Protein AF-A0A8H7Z5M7-F1 (afdb_monomer_lite)

Secondary structure (DSSP, 8-state):
----------------TTSHHHHHHHHHHHHHH-EEEEEEEEETTEE-GGGHHHHHHHHHH-SEEEEEEEE--

Radius of gyration: 28.69 Å; chains: 1; bounding box: 73×15×77 Å

pLDDT: mean 78.57, std 17.49, range [40.78, 97.0]

Sequence (73 aa):
MNSVIARHSILRATTPLRSQSIRRSQLSALSRLLSTLAVLEQRDGKIQGSSLSAITAAQKLGGSVTAFVAGVV

Foldseek 3Di:
DDDDDDDDDDPPDDDCPPPVVVVVVVVVVVLQVDEEEQEFEDDPNDTDPVSVVSVVVSVVVHDHYHYDYDYDD

Organism: Ajellomyces capsulatus (NCBI:txid5037)

Structure (mmCIF, N/CA/C/O backbone):
data_AF-A0A8H7Z5M7-F1
#
_entry.id   AF-A0A8H7Z5M7-F1
#
loop_
_atom_site.group_PDB
_atom_site.id
_atom_site.type_symbol
_atom_site.label_atom_id
_atom_site.label_alt_id
_atom_site.label_comp_id
_atom_site.label_asym_id
_atom_site.label_entity_id
_atom_site.label_seq_id
_atom_site.pdbx_PDB_ins_code
_atom_site.Cartn_x
_atom_site.Cartn_y
_atom_site.Cartn_z
_atom_site.occupancy
_atom_site.B_iso_or_equiv
_atom_site.auth_seq_id
_atom_site.auth_comp_id
_atom_site.auth_asym_id
_atom_site.auth_atom_id
_atom_site.pdbx_PDB_model_num
ATOM 1 N N . MET A 1 1 ? -62.856 5.768 57.587 1.00 48.59 1 MET A N 1
ATOM 2 C CA . MET A 1 1 ? -61.545 5.229 58.009 1.00 48.59 1 MET A CA 1
ATOM 3 C C . MET A 1 1 ? -61.046 4.322 56.903 1.00 48.59 1 MET A C 1
ATOM 5 O O . MET A 1 1 ? -61.455 3.171 56.855 1.00 48.59 1 MET A O 1
ATOM 9 N N . ASN A 1 2 ? -60.246 4.838 55.969 1.00 40.78 2 ASN A N 1
ATOM 10 C CA . ASN A 1 2 ? -59.605 4.016 54.943 1.00 40.78 2 ASN A CA 1
ATOM 11 C C . ASN A 1 2 ? -58.479 4.829 54.292 1.00 40.78 2 ASN A C 1
ATOM 13 O O . ASN A 1 2 ? -58.662 5.978 53.908 1.00 40.78 2 ASN A O 1
ATOM 17 N N . SER A 1 3 ? -57.297 4.231 54.297 1.00 49.69 3 SER A N 1
ATOM 18 C CA . SER A 1 3 ? -55.982 4.855 54.392 1.00 49.69 3 SER A CA 1
ATOM 19 C C . SER A 1 3 ? -55.383 5.327 53.067 1.00 49.69 3 SER A C 1
ATOM 21 O O . SER A 1 3 ? -55.454 4.640 52.051 1.00 49.69 3 SER A O 1
ATOM 23 N N . VAL A 1 4 ? -54.679 6.455 53.149 1.00 56.97 4 VAL A N 1
ATOM 24 C CA . VAL A 1 4 ? -53.699 6.971 52.185 1.00 56.97 4 VAL A CA 1
ATOM 25 C C . VAL A 1 4 ? -52.577 5.952 51.961 1.00 56.97 4 VAL A C 1
ATOM 27 O O . VAL A 1 4 ? -51.926 5.555 52.922 1.00 56.97 4 VAL A O 1
ATOM 30 N N . ILE A 1 5 ? -52.284 5.598 50.704 1.00 53.66 5 ILE A N 1
ATOM 31 C CA . ILE A 1 5 ? -50.971 5.061 50.305 1.00 53.66 5 ILE A CA 1
ATOM 32 C C . ILE A 1 5 ? -50.576 5.706 48.972 1.00 53.66 5 ILE A C 1
ATOM 34 O O . ILE A 1 5 ? -50.864 5.195 47.890 1.00 53.66 5 ILE A O 1
ATOM 38 N N . ALA A 1 6 ? -49.912 6.860 49.050 1.00 57.88 6 ALA A N 1
ATOM 39 C CA . ALA A 1 6 ? -49.203 7.436 47.915 1.00 57.88 6 ALA A CA 1
ATOM 40 C C . ALA A 1 6 ? -47.910 6.634 47.688 1.00 57.88 6 ALA A C 1
ATOM 42 O O . ALA A 1 6 ? -47.016 6.609 48.538 1.00 57.88 6 ALA A O 1
ATOM 43 N N . ARG A 1 7 ? -47.822 5.944 46.546 1.00 56.34 7 ARG A N 1
ATOM 44 C CA . ARG A 1 7 ? -46.622 5.215 46.119 1.00 56.34 7 ARG A CA 1
ATOM 45 C C . ARG A 1 7 ? -45.537 6.218 45.722 1.00 56.34 7 ARG A C 1
ATOM 47 O O . ARG A 1 7 ? -45.620 6.865 44.684 1.00 56.34 7 ARG A O 1
ATOM 54 N N . HIS A 1 8 ? -44.516 6.334 46.556 1.00 52.06 8 HIS A N 1
ATOM 55 C CA . HIS A 1 8 ? -43.292 7.090 46.308 1.00 52.06 8 HIS A CA 1
ATOM 56 C C . HIS A 1 8 ? -42.435 6.350 45.270 1.00 52.06 8 HIS A C 1
ATOM 58 O O . HIS A 1 8 ? -41.626 5.492 45.611 1.00 52.06 8 HIS A O 1
ATOM 64 N N . SER A 1 9 ? -42.616 6.659 43.986 1.00 59.38 9 SER A N 1
ATOM 65 C CA . SER A 1 9 ? -41.711 6.173 42.942 1.00 59.38 9 SER A CA 1
ATOM 66 C C . SER A 1 9 ? -40.603 7.199 42.730 1.00 59.38 9 SER A C 1
ATOM 68 O O . SER A 1 9 ? -40.802 8.214 42.065 1.00 59.38 9 SER A O 1
ATOM 70 N N . ILE A 1 10 ? -39.431 6.959 43.319 1.00 63.81 10 ILE A N 1
ATOM 71 C CA . ILE A 1 10 ? -38.242 7.769 43.045 1.00 63.81 10 ILE A CA 1
ATOM 72 C C . ILE A 1 10 ? -37.671 7.279 41.713 1.00 63.81 10 ILE A C 1
ATOM 74 O O . ILE A 1 10 ? -36.969 6.269 41.653 1.00 63.81 10 ILE A O 1
ATOM 78 N N . LEU A 1 11 ? -37.997 7.980 40.627 1.00 54.91 11 LEU A N 1
ATOM 79 C CA . LEU A 1 11 ? -37.352 7.782 39.331 1.00 54.91 11 LEU A CA 1
ATOM 80 C C . LEU A 1 11 ? -35.879 8.189 39.457 1.00 54.91 11 LEU A C 1
ATOM 82 O O . LEU A 1 11 ? -35.525 9.366 39.398 1.00 54.91 11 LEU A O 1
ATOM 86 N N . ARG A 1 12 ? -35.008 7.201 39.675 1.00 56.88 12 ARG A N 1
ATOM 87 C CA . ARG A 1 12 ? -33.558 7.394 39.747 1.00 56.88 12 ARG A CA 1
ATOM 88 C C . ARG A 1 12 ? -33.024 7.616 38.331 1.00 56.88 12 ARG A C 1
ATOM 90 O O . ARG A 1 12 ? -32.753 6.662 37.608 1.00 56.88 12 ARG A O 1
ATOM 97 N N . ALA A 1 13 ? -32.890 8.877 37.929 1.00 63.44 13 ALA A N 1
ATOM 98 C CA . ALA A 1 13 ? -32.242 9.249 36.677 1.00 63.44 13 ALA A CA 1
ATOM 99 C C . ALA A 1 13 ? -30.748 8.884 36.736 1.00 63.44 13 ALA A C 1
ATOM 101 O O . ALA A 1 13 ? -29.959 9.534 37.420 1.00 63.44 13 ALA A O 1
ATOM 102 N N . THR A 1 14 ? -30.348 7.827 36.031 1.00 61.81 14 THR A N 1
ATOM 103 C CA . THR A 1 14 ? -28.937 7.498 35.805 1.00 61.81 14 THR A CA 1
ATOM 104 C C . THR A 1 14 ? -28.467 8.227 34.552 1.00 61.81 14 THR A C 1
ATOM 106 O O . THR A 1 14 ? -28.714 7.768 33.440 1.00 61.81 14 THR A O 1
ATOM 109 N N . THR A 1 15 ? -27.800 9.369 34.694 1.00 61.44 15 THR A N 1
ATOM 110 C CA . THR A 1 15 ? -27.055 9.987 33.590 1.00 61.44 15 THR A CA 1
ATOM 111 C C . THR A 1 15 ? -25.730 9.234 33.401 1.00 61.44 15 THR A C 1
ATOM 113 O O . THR A 1 15 ? -24.870 9.286 34.283 1.00 61.44 15 THR A O 1
ATOM 116 N N . PRO A 1 16 ? -25.491 8.517 32.282 1.00 56.56 16 PRO A N 1
ATOM 117 C CA . PRO A 1 16 ? -24.197 7.896 32.052 1.00 56.56 16 PRO A CA 1
ATOM 118 C C . PRO A 1 16 ? -23.220 8.957 31.529 1.00 56.56 16 PRO A C 1
ATOM 120 O O . PRO A 1 16 ? -23.006 9.092 30.327 1.00 56.56 16 PRO A O 1
ATOM 123 N N . LEU A 1 17 ? -22.541 9.668 32.431 1.00 56.97 17 LEU A N 1
ATOM 124 C CA . LEU A 1 17 ? -21.393 10.529 32.088 1.00 56.97 17 LEU A CA 1
ATOM 125 C C . LEU A 1 17 ? -20.148 9.730 31.625 1.00 56.97 17 LEU A C 1
ATOM 127 O O . LEU A 1 17 ? -19.087 10.293 31.374 1.00 56.97 17 LEU A O 1
ATOM 131 N N . ARG A 1 18 ? -20.260 8.404 31.464 1.00 53.91 18 ARG A N 1
ATOM 132 C CA . ARG A 1 18 ? -19.151 7.472 31.193 1.00 53.91 18 ARG A CA 1
ATOM 133 C C . ARG A 1 18 ? -19.130 6.916 29.759 1.00 53.91 18 ARG A C 1
ATOM 135 O O . ARG A 1 18 ? -18.551 5.867 29.519 1.00 53.91 18 ARG A O 1
ATOM 142 N N . SER A 1 19 ? -19.754 7.585 28.788 1.00 56.22 19 SER A N 1
ATOM 143 C CA . SER A 1 19 ? -19.749 7.111 27.387 1.00 56.22 19 SER A CA 1
ATOM 144 C C . SER A 1 19 ? -18.703 7.812 26.501 1.00 56.22 19 SER A C 1
ATOM 146 O O . SER A 1 19 ? -18.148 7.214 25.583 1.00 56.22 19 SER A O 1
ATOM 148 N N . GLN A 1 20 ? -18.340 9.066 26.794 1.00 57.97 20 GLN A N 1
ATOM 149 C CA . GLN A 1 20 ? -17.438 9.836 25.921 1.00 57.97 20 GLN A CA 1
ATOM 150 C C . GLN A 1 20 ? -15.960 9.437 26.020 1.00 57.97 20 GLN A C 1
ATOM 152 O O . GLN A 1 20 ? -15.263 9.473 25.008 1.00 57.97 20 GLN A O 1
ATOM 157 N N . SER A 1 21 ? -15.475 9.053 27.205 1.00 58.72 21 SER A N 1
ATOM 158 C CA . SER A 1 21 ? -14.058 8.702 27.400 1.00 58.72 21 SER A CA 1
ATOM 159 C C . SER A 1 21 ? -13.679 7.401 26.675 1.00 58.72 21 SER A C 1
ATOM 161 O O . SER A 1 21 ? -12.679 7.357 25.962 1.00 58.72 21 SER A O 1
ATOM 163 N N . ILE A 1 22 ? -14.541 6.378 26.750 1.00 60.41 22 ILE A N 1
ATOM 164 C CA . ILE A 1 22 ? -14.304 5.063 26.130 1.00 60.41 22 ILE A CA 1
ATOM 165 C C . ILE A 1 22 ? -14.304 5.158 24.596 1.00 60.41 22 ILE A C 1
ATOM 167 O O . ILE A 1 22 ? -13.463 4.552 23.937 1.00 60.41 22 ILE A O 1
ATOM 171 N N . ARG A 1 23 ? -15.184 5.979 24.002 1.00 61.22 23 ARG A N 1
ATOM 172 C CA . ARG A 1 23 ? -15.186 6.174 22.541 1.00 61.22 23 ARG A CA 1
ATOM 173 C C . ARG A 1 23 ? -13.928 6.878 22.032 1.00 61.22 23 ARG A C 1
ATOM 175 O O . ARG A 1 23 ? -13.448 6.552 20.952 1.00 61.22 23 ARG A O 1
ATOM 182 N N . ARG A 1 24 ? -13.366 7.816 22.805 1.00 63.38 24 ARG A N 1
ATOM 183 C CA . ARG A 1 24 ? -12.121 8.513 22.431 1.00 63.38 24 ARG A CA 1
ATOM 184 C C . ARG A 1 24 ? -10.906 7.587 22.486 1.00 63.38 24 ARG A C 1
ATOM 186 O O . ARG A 1 24 ? -10.081 7.633 21.578 1.00 63.38 24 ARG A O 1
ATOM 193 N N . SER A 1 25 ? -10.802 6.727 23.500 1.00 63.53 25 SER A N 1
ATOM 194 C CA . SER A 1 25 ? -9.681 5.784 23.609 1.00 63.53 25 SER A CA 1
ATOM 195 C C . SER A 1 25 ? -9.715 4.696 22.529 1.00 63.53 25 SER A C 1
ATOM 197 O O . SER A 1 25 ? -8.668 4.366 21.974 1.00 63.53 25 SER A O 1
ATOM 199 N N . GLN A 1 26 ? -10.901 4.197 22.164 1.00 66.94 26 GLN A N 1
ATOM 200 C CA . GLN A 1 26 ? -11.067 3.222 21.076 1.00 66.94 26 GLN A CA 1
ATOM 201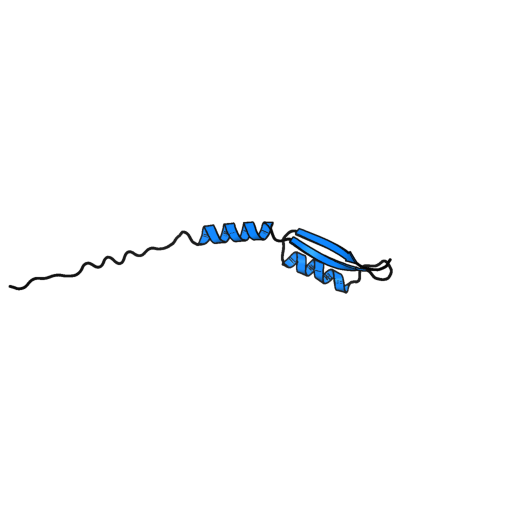 C C . GLN A 1 26 ? -10.675 3.789 19.704 1.00 66.94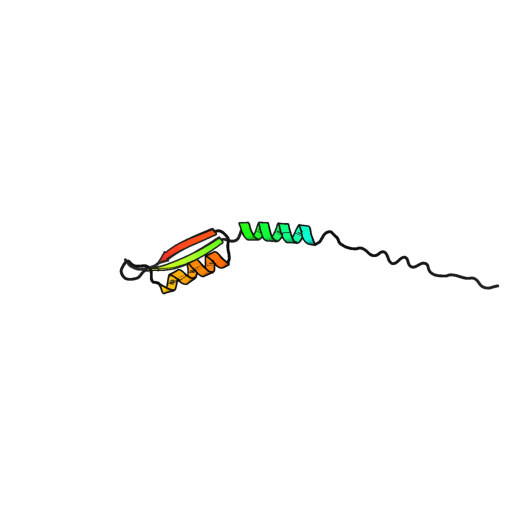 26 GLN A C 1
ATOM 203 O O . GLN A 1 26 ? -9.986 3.115 18.940 1.00 66.94 26 GLN A O 1
ATOM 208 N N . LEU A 1 27 ? -11.051 5.037 19.405 1.00 69.88 27 LEU A N 1
ATOM 209 C CA . LEU A 1 27 ? -10.674 5.695 18.150 1.00 69.88 27 LEU A CA 1
ATOM 210 C C . LEU A 1 27 ? -9.158 5.920 18.045 1.00 69.88 27 LEU A C 1
ATOM 212 O O . LEU A 1 27 ? -8.584 5.676 16.987 1.00 69.88 27 LEU A O 1
ATOM 216 N N . SER A 1 28 ? -8.488 6.305 19.137 1.00 70.56 28 SER A N 1
ATOM 217 C CA . SER A 1 28 ? -7.021 6.421 19.153 1.00 70.56 28 SER A CA 1
ATOM 218 C C . SER A 1 28 ? -6.318 5.074 18.975 1.00 70.56 28 SER A C 1
ATOM 220 O O . SER A 1 28 ? -5.309 5.002 18.276 1.00 70.56 28 SER A O 1
ATOM 222 N N . ALA A 1 29 ? -6.838 3.998 19.575 1.00 69.56 29 ALA A N 1
ATOM 223 C CA . ALA A 1 29 ? -6.286 2.656 19.387 1.00 69.56 29 ALA A CA 1
ATOM 224 C C . ALA A 1 29 ? -6.430 2.183 17.930 1.00 69.56 29 ALA A C 1
ATOM 226 O O . ALA A 1 29 ? -5.462 1.697 17.351 1.00 69.56 29 ALA A O 1
ATOM 227 N N . LEU A 1 30 ? -7.596 2.402 17.312 1.00 70.69 30 LEU A N 1
ATOM 228 C CA . LEU A 1 30 ? -7.826 2.096 15.896 1.00 70.69 30 LEU A CA 1
ATOM 229 C C . LEU A 1 30 ? -6.960 2.956 14.969 1.00 70.69 30 LEU A C 1
ATOM 231 O O . LEU A 1 30 ? -6.421 2.4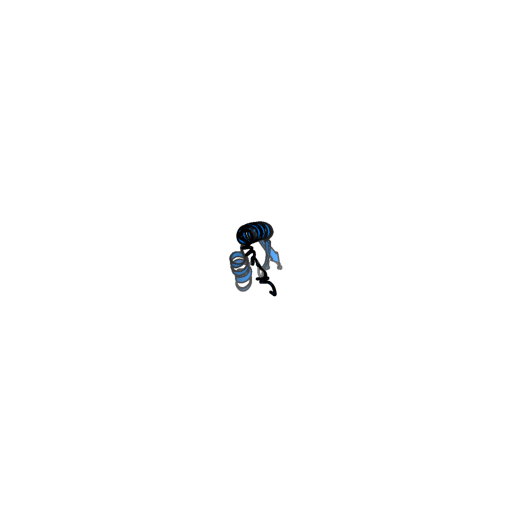43 13.999 1.00 70.69 30 LEU A O 1
ATOM 235 N N . SER A 1 31 ? -6.754 4.234 15.293 1.00 72.69 31 SER A N 1
ATOM 236 C CA . SER A 1 31 ? -5.878 5.125 14.523 1.00 72.69 31 SER A CA 1
ATOM 237 C C . SER A 1 31 ? -4.418 4.652 14.505 1.00 72.69 31 SER A C 1
ATOM 239 O O . SER A 1 31 ? -3.757 4.758 13.477 1.00 72.69 31 SER A O 1
ATOM 241 N N . ARG A 1 32 ? -3.926 4.058 15.603 1.00 73.12 32 ARG A N 1
ATOM 242 C CA . ARG A 1 32 ? -2.585 3.438 15.658 1.00 73.12 32 ARG A CA 1
ATOM 243 C C . ARG A 1 32 ? -2.492 2.119 14.887 1.00 73.12 32 ARG A C 1
ATOM 245 O O . ARG A 1 32 ? -1.392 1.724 14.519 1.00 73.12 32 ARG A O 1
ATOM 252 N N . LEU A 1 33 ? -3.620 1.439 14.685 1.00 80.38 33 LEU A N 1
ATOM 253 C CA . LEU A 1 33 ? -3.714 0.201 13.907 1.00 80.38 33 LEU A CA 1
ATOM 254 C C . LEU A 1 33 ? -3.990 0.463 12.419 1.00 80.38 33 LEU A C 1
ATOM 256 O O . LEU A 1 33 ? -3.827 -0.441 11.601 1.00 80.38 33 LEU A O 1
ATOM 260 N N . LEU A 1 34 ? -4.396 1.683 12.057 1.00 85.88 34 LEU A N 1
ATOM 261 C CA . LEU A 1 34 ? -4.595 2.070 10.668 1.00 85.88 34 LEU A CA 1
ATOM 262 C C . LEU A 1 34 ? -3.242 2.150 9.953 1.00 85.88 34 LEU A C 1
ATOM 264 O O . LEU A 1 34 ? -2.400 3.014 10.210 1.00 85.88 34 LEU A O 1
ATOM 268 N N . SER A 1 35 ? -3.056 1.214 9.032 1.00 92.69 35 SER A N 1
ATOM 269 C CA . SER A 1 35 ? -1.967 1.183 8.063 1.00 92.69 35 SER A CA 1
ATOM 270 C C . SER A 1 35 ? -2.567 0.927 6.684 1.00 92.69 35 SER A C 1
ATOM 272 O O . SER A 1 35 ? -3.511 0.146 6.547 1.00 92.69 35 SER A O 1
ATOM 274 N N . THR A 1 36 ? -2.060 1.625 5.670 1.00 95.00 36 THR A N 1
ATOM 275 C CA . THR A 1 36 ? -2.532 1.513 4.286 1.00 95.00 36 THR A CA 1
ATOM 276 C C . THR A 1 36 ? -1.394 1.053 3.387 1.00 95.00 36 THR A C 1
ATOM 278 O O . THR A 1 36 ? -0.336 1.680 3.357 1.00 95.00 36 THR A O 1
ATOM 281 N N . LEU A 1 37 ? -1.626 -0.011 2.618 1.00 95.31 37 LEU A N 1
ATOM 282 C CA . LEU A 1 37 ? -0.741 -0.445 1.540 1.00 95.31 37 LEU A CA 1
ATOM 283 C C . LEU A 1 37 ? -1.226 0.159 0.212 1.00 95.31 37 LEU A C 1
ATOM 285 O O . LEU A 1 37 ? -2.290 -0.210 -0.281 1.00 95.31 37 LEU A O 1
ATOM 289 N N . ALA A 1 38 ? -0.460 1.080 -0.368 1.00 96.75 38 ALA A N 1
ATOM 290 C CA . ALA A 1 38 ? -0.738 1.677 -1.672 1.00 96.75 38 ALA A CA 1
ATOM 291 C C . ALA A 1 38 ? 0.042 0.941 -2.771 1.00 96.75 38 ALA A C 1
ATOM 293 O O . ALA A 1 38 ? 1.270 0.953 -2.775 1.00 96.75 38 ALA A O 1
ATOM 294 N N . VAL A 1 39 ? -0.653 0.320 -3.722 1.00 96.06 39 VAL A N 1
ATOM 295 C CA . VAL A 1 39 ? -0.008 -0.315 -4.882 1.00 96.06 39 VAL A CA 1
ATOM 296 C C . VAL A 1 39 ? 0.120 0.710 -6.007 1.00 96.06 39 VAL A C 1
ATOM 298 O O . VAL A 1 39 ? -0.874 1.322 -6.397 1.00 96.06 39 VAL A O 1
ATOM 301 N N . LEU A 1 40 ? 1.340 0.914 -6.506 1.00 96.75 40 LEU A N 1
ATOM 302 C CA . LEU A 1 40 ? 1.654 1.865 -7.569 1.00 96.75 40 LEU A CA 1
ATOM 303 C C . LEU A 1 40 ? 2.034 1.123 -8.844 1.00 96.75 40 LEU A C 1
ATOM 305 O O . LEU A 1 40 ? 2.991 0.356 -8.844 1.00 96.75 40 LEU A O 1
ATOM 309 N N . GLU A 1 41 ? 1.318 1.384 -9.932 1.00 95.31 41 GLU A N 1
ATOM 310 C CA . GLU A 1 41 ? 1.677 0.853 -11.247 1.00 95.31 41 GLU A CA 1
ATOM 311 C C . GLU A 1 41 ? 2.918 1.566 -11.801 1.00 95.31 41 GLU A C 1
ATOM 313 O O . GLU A 1 41 ? 2.968 2.800 -11.845 1.00 95.31 41 GLU A O 1
ATOM 318 N N . GLN A 1 42 ? 3.901 0.783 -12.234 1.00 95.69 42 GLN A N 1
ATOM 319 C CA . GLN A 1 42 ? 5.066 1.224 -12.988 1.00 95.69 42 GLN A CA 1
ATOM 320 C C . GLN A 1 42 ? 4.961 0.740 -14.435 1.00 95.69 42 GLN A C 1
ATOM 322 O O . GLN A 1 42 ? 4.711 -0.437 -14.696 1.00 95.69 42 GLN A O 1
ATOM 327 N N . ARG A 1 43 ? 5.210 1.652 -15.374 1.00 93.56 43 ARG A N 1
ATOM 328 C CA . ARG A 1 43 ? 5.259 1.390 -16.809 1.00 93.56 43 ARG A CA 1
ATOM 329 C C . ARG A 1 43 ? 6.405 2.179 -17.436 1.00 93.56 43 ARG A C 1
ATOM 331 O O . ARG A 1 43 ? 6.566 3.361 -17.138 1.00 93.56 43 ARG A O 1
ATOM 338 N N . ASP A 1 44 ? 7.203 1.526 -18.276 1.00 92.44 44 ASP A N 1
ATOM 339 C CA . ASP A 1 44 ? 8.347 2.134 -18.975 1.00 92.44 44 ASP A CA 1
ATOM 340 C C . ASP A 1 44 ? 9.334 2.831 -18.014 1.00 92.44 44 ASP A C 1
ATOM 342 O O . ASP A 1 44 ? 9.737 3.981 -18.212 1.00 92.44 44 ASP A O 1
ATOM 346 N N . GLY A 1 45 ? 9.653 2.175 -16.893 1.00 91.56 45 GLY A N 1
ATOM 347 C CA . GLY A 1 45 ? 10.525 2.746 -15.860 1.00 91.56 45 GLY A CA 1
ATOM 348 C C . GLY A 1 45 ? 9.933 3.924 -15.067 1.00 91.56 45 GLY A C 1
ATOM 349 O O . GLY A 1 45 ? 10.643 4.526 -14.261 1.00 91.56 45 GLY A O 1
ATOM 350 N N . LYS A 1 46 ? 8.658 4.284 -15.269 1.00 93.12 46 LYS A N 1
ATOM 351 C CA . LYS A 1 46 ? 8.004 5.427 -14.610 1.00 93.12 46 LYS A CA 1
ATOM 352 C C . LYS A 1 46 ? 6.758 4.999 -13.851 1.00 93.12 46 LYS A C 1
ATOM 354 O O . LYS A 1 46 ? 6.018 4.123 -14.279 1.00 93.12 46 LYS A O 1
ATOM 359 N N . ILE A 1 47 ? 6.487 5.666 -12.734 1.00 94.69 47 ILE A N 1
ATOM 360 C CA . ILE A 1 47 ? 5.221 5.485 -12.020 1.00 94.69 47 ILE A CA 1
ATOM 361 C C . ILE A 1 47 ? 4.092 6.110 -12.836 1.00 94.69 47 ILE A C 1
ATOM 363 O O . ILE A 1 47 ? 4.169 7.274 -13.239 1.00 94.69 47 ILE A O 1
ATOM 367 N N . GLN A 1 48 ? 3.027 5.347 -13.054 1.00 94.94 48 GLN A N 1
ATOM 368 C CA . GLN A 1 48 ? 1.842 5.825 -13.742 1.00 94.94 48 GLN A CA 1
ATOM 369 C C . GLN A 1 48 ? 1.117 6.862 -12.878 1.00 94.94 48 GLN A C 1
ATOM 371 O O . GLN A 1 48 ? 0.765 6.601 -11.727 1.00 94.94 48 GLN A O 1
ATOM 376 N N . GLY A 1 49 ? 0.854 8.044 -13.443 1.00 95.50 49 GLY A N 1
ATOM 377 C CA . GLY A 1 49 ? 0.265 9.167 -12.706 1.00 95.50 49 GLY A CA 1
ATOM 378 C C . GLY A 1 49 ? -1.102 8.859 -12.083 1.00 95.50 49 GLY A C 1
ATOM 379 O O . GLY A 1 49 ? -1.393 9.342 -10.991 1.00 95.50 49 GLY A O 1
ATOM 380 N N . SER A 1 50 ? -1.909 7.997 -12.715 1.00 93.81 50 SER A N 1
ATOM 381 C CA . SER A 1 50 ? -3.198 7.550 -12.163 1.00 93.81 50 SER A CA 1
ATOM 382 C C . SER A 1 50 ? -3.053 6.804 -10.836 1.00 93.81 50 SER A C 1
ATOM 384 O O . SER A 1 50 ? -3.955 6.855 -10.011 1.00 93.81 50 SER A O 1
ATOM 386 N N . SER A 1 51 ? -1.918 6.148 -10.592 1.00 95.06 51 SER A N 1
ATOM 387 C CA . SER A 1 51 ? -1.666 5.402 -9.355 1.00 95.06 51 SER A CA 1
ATOM 388 C C . SER A 1 51 ? -1.341 6.314 -8.168 1.00 95.06 51 SER A C 1
ATOM 390 O O . SER A 1 51 ? -1.499 5.915 -7.016 1.00 95.06 51 SER A O 1
ATOM 392 N N . LEU A 1 52 ? -0.943 7.570 -8.411 1.00 95.62 52 LEU A N 1
ATOM 393 C CA . LEU A 1 52 ? -0.618 8.526 -7.345 1.00 95.62 52 LEU A CA 1
ATOM 394 C C . LEU A 1 52 ? -1.847 8.939 -6.525 1.00 95.62 52 LEU A C 1
ATOM 396 O O . LEU A 1 52 ? -1.714 9.260 -5.343 1.00 95.62 52 LEU A O 1
ATOM 400 N N . SER A 1 53 ? -3.056 8.863 -7.097 1.00 95.88 53 SER A N 1
ATOM 401 C CA . SER A 1 53 ? -4.286 9.139 -6.347 1.00 95.88 53 SER A CA 1
ATOM 402 C C . SER A 1 53 ? -4.513 8.142 -5.209 1.00 95.88 53 SER A C 1
ATOM 404 O O . SER A 1 53 ? -5.155 8.498 -4.219 1.00 95.88 53 SER A O 1
ATOM 406 N N . ALA A 1 54 ? -3.959 6.926 -5.303 1.00 95.56 54 ALA A N 1
ATOM 407 C CA . ALA A 1 54 ? -3.998 5.948 -4.218 1.00 95.56 54 ALA A CA 1
ATOM 408 C C . ALA A 1 54 ? -3.242 6.452 -2.978 1.00 95.56 54 ALA A C 1
ATOM 410 O O . ALA A 1 54 ? -3.714 6.268 -1.858 1.00 95.56 54 ALA A O 1
ATOM 411 N N . ILE A 1 55 ? -2.127 7.171 -3.166 1.00 96.06 55 ILE A N 1
ATOM 412 C CA . ILE A 1 55 ? -1.378 7.796 -2.066 1.00 96.06 55 ILE A CA 1
ATOM 413 C C . ILE A 1 55 ? -2.208 8.915 -1.438 1.00 96.06 55 ILE A C 1
ATOM 415 O O . ILE A 1 55 ? -2.333 8.980 -0.217 1.00 96.06 55 ILE A O 1
ATOM 419 N N . THR A 1 56 ? -2.819 9.780 -2.251 1.00 96.25 56 THR A N 1
ATOM 420 C CA . THR A 1 56 ? -3.670 10.865 -1.739 1.00 96.25 56 THR A CA 1
ATOM 421 C C . THR A 1 56 ? -4.879 10.325 -0.971 1.00 96.25 56 THR A C 1
ATOM 423 O O . THR A 1 56 ? -5.253 10.882 0.060 1.00 96.25 56 THR A O 1
ATOM 426 N N . ALA A 1 57 ? -5.488 9.233 -1.439 1.00 95.88 57 ALA A N 1
ATOM 427 C CA . ALA A 1 57 ? -6.569 8.560 -0.725 1.00 95.88 57 ALA A CA 1
ATOM 428 C C . ALA A 1 57 ? -6.078 7.959 0.602 1.00 95.88 57 ALA A C 1
ATOM 430 O O . ALA A 1 57 ? -6.697 8.197 1.637 1.00 95.88 57 ALA A O 1
ATOM 431 N N . ALA A 1 58 ? -4.935 7.267 0.595 1.00 94.31 58 ALA A N 1
ATOM 432 C CA . ALA A 1 58 ? -4.322 6.704 1.796 1.00 94.31 58 ALA A CA 1
ATOM 433 C C . ALA A 1 58 ? -4.003 7.783 2.846 1.00 94.31 58 ALA A C 1
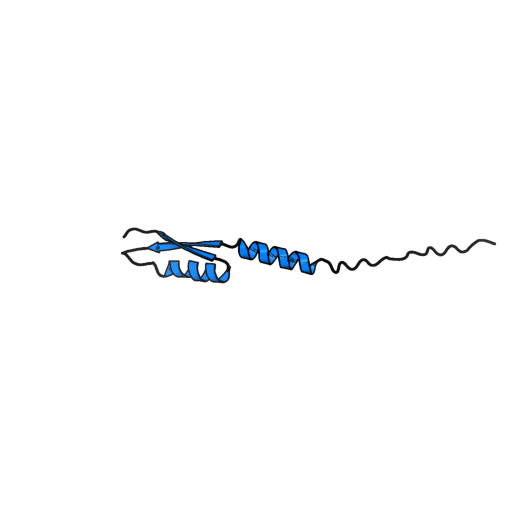ATOM 435 O O . ALA A 1 58 ? -4.303 7.616 4.025 1.00 94.31 58 ALA A O 1
ATOM 436 N N . GLN A 1 59 ? -3.487 8.937 2.417 1.00 94.25 59 GLN A N 1
ATOM 437 C CA . GLN A 1 59 ? -3.239 10.076 3.305 1.00 94.25 59 GLN A CA 1
ATOM 438 C C . GLN A 1 59 ? -4.527 10.615 3.942 1.00 94.25 59 GLN A C 1
ATOM 440 O O . GLN A 1 59 ? -4.513 10.983 5.115 1.00 94.25 59 GLN A O 1
ATOM 445 N N . LYS A 1 60 ? -5.646 10.637 3.204 1.00 94.06 60 LYS A N 1
ATOM 446 C CA . LYS A 1 60 ? -6.955 11.051 3.744 1.00 94.06 60 LYS A CA 1
ATOM 447 C C . LYS A 1 60 ? -7.518 10.058 4.761 1.00 94.06 60 LYS A C 1
ATOM 449 O O . LYS A 1 60 ? -8.217 10.482 5.676 1.00 94.06 60 LYS A O 1
ATOM 454 N N . LEU A 1 61 ? -7.228 8.765 4.606 1.00 91.31 61 LEU A N 1
ATOM 455 C CA . LEU A 1 61 ? -7.585 7.739 5.593 1.00 91.31 61 LEU A CA 1
ATOM 456 C C . LEU A 1 61 ? -6.762 7.879 6.884 1.00 91.31 61 LEU A C 1
ATOM 458 O O . LEU A 1 61 ? -7.254 7.559 7.966 1.00 91.31 61 LEU A O 1
ATOM 462 N N . GLY A 1 62 ? -5.541 8.406 6.777 1.00 88.81 62 GLY A N 1
ATOM 463 C CA . GLY A 1 62 ? -4.622 8.591 7.893 1.00 88.81 62 GLY A CA 1
ATOM 464 C C . GLY A 1 62 ? -3.862 7.313 8.255 1.00 88.81 62 GLY A C 1
ATOM 465 O O . GLY A 1 62 ? -3.988 6.274 7.610 1.00 88.81 62 GLY A O 1
ATOM 466 N N . GLY A 1 63 ? -3.047 7.401 9.305 1.00 89.88 63 GLY A N 1
ATOM 467 C CA . GLY A 1 63 ? -2.146 6.315 9.687 1.00 89.88 63 GLY A CA 1
ATOM 468 C C . GLY A 1 63 ? -0.911 6.224 8.786 1.00 89.88 63 GLY A C 1
ATOM 469 O O . GLY A 1 63 ? -0.576 7.157 8.055 1.00 89.88 63 GLY A O 1
ATOM 470 N N . SER A 1 64 ? -0.189 5.109 8.883 1.00 93.94 64 SER A N 1
ATOM 471 C CA . SER A 1 64 ? 1.011 4.884 8.067 1.00 93.94 64 SER A CA 1
ATOM 472 C C . SER A 1 64 ? 0.638 4.474 6.641 1.00 93.94 64 SER A C 1
ATOM 474 O O . SER A 1 64 ? -0.312 3.721 6.434 1.00 93.94 64 SER A O 1
ATOM 476 N N . VAL A 1 65 ? 1.393 4.959 5.653 1.00 95.38 65 VAL A N 1
ATOM 477 C CA . VAL A 1 65 ? 1.219 4.587 4.243 1.00 95.38 65 VAL A CA 1
ATOM 478 C C . VAL A 1 65 ? 2.485 3.892 3.760 1.00 95.38 65 VAL A C 1
ATOM 480 O O . VAL A 1 65 ? 3.564 4.482 3.772 1.00 95.38 65 VAL A O 1
ATOM 483 N N . THR A 1 66 ? 2.351 2.645 3.322 1.00 97.00 66 THR A N 1
ATOM 484 C CA . THR A 1 66 ? 3.423 1.859 2.705 1.00 97.00 66 THR A CA 1
ATOM 485 C C . THR A 1 66 ? 3.108 1.697 1.227 1.00 97.00 66 THR A C 1
ATOM 487 O O . THR A 1 66 ? 2.025 1.238 0.883 1.00 97.00 66 THR A O 1
ATOM 490 N N . ALA A 1 67 ? 4.032 2.069 0.344 1.00 96.31 67 ALA A N 1
ATOM 491 C CA . ALA A 1 67 ? 3.844 1.916 -1.094 1.00 96.31 67 ALA A CA 1
ATOM 492 C C . ALA A 1 67 ? 4.547 0.654 -1.620 1.00 96.31 67 ALA A C 1
ATOM 494 O O . ALA A 1 67 ? 5.687 0.384 -1.245 1.00 96.31 67 ALA A O 1
ATOM 495 N N . PHE A 1 68 ? 3.888 -0.083 -2.513 1.00 96.25 68 PHE A N 1
ATOM 496 C CA . PHE A 1 68 ? 4.466 -1.188 -3.277 1.00 96.25 68 PHE A CA 1
ATOM 497 C C . PHE A 1 68 ? 4.411 -0.845 -4.764 1.00 96.25 68 PHE A C 1
ATOM 499 O O . PHE A 1 68 ? 3.327 -0.676 -5.318 1.00 96.25 68 PHE A O 1
ATOM 506 N N . VAL A 1 69 ? 5.572 -0.717 -5.403 1.00 95.69 69 VAL A N 1
ATOM 507 C CA . VAL A 1 69 ? 5.656 -0.441 -6.839 1.00 95.69 69 VAL A CA 1
ATOM 508 C C . VAL A 1 69 ? 5.617 -1.763 -7.596 1.00 95.69 69 VAL A C 1
ATOM 510 O O . VAL A 1 69 ? 6.462 -2.629 -7.378 1.00 95.69 69 VAL A O 1
ATOM 513 N N . ALA A 1 70 ? 4.630 -1.910 -8.473 1.00 93.94 70 ALA A N 1
ATOM 514 C CA . ALA A 1 70 ? 4.404 -3.097 -9.278 1.00 93.94 70 ALA A CA 1
ATOM 515 C C . ALA A 1 70 ? 4.469 -2.735 -10.762 1.00 93.94 70 ALA A C 1
ATOM 517 O O . ALA A 1 70 ? 3.760 -1.843 -11.223 1.00 93.94 70 ALA A O 1
ATOM 518 N N . GLY A 1 71 ? 5.299 -3.445 -11.516 1.00 91.44 71 GLY A N 1
ATOM 519 C CA . GLY A 1 71 ? 5.434 -3.240 -12.950 1.00 91.44 71 GLY A CA 1
ATOM 520 C C . GLY A 1 71 ? 6.698 -3.880 -13.497 1.00 91.44 71 GLY A C 1
ATOM 521 O O . GLY A 1 71 ? 7.540 -4.371 -12.746 1.00 91.44 71 GLY A O 1
ATOM 522 N N . VAL A 1 72 ? 6.807 -3.880 -14.820 1.00 79.88 72 VAL A N 1
ATOM 523 C CA . VAL A 1 72 ? 8.035 -4.255 -15.523 1.00 79.88 72 VAL A CA 1
ATOM 524 C C . VAL A 1 72 ? 8.898 -3.008 -15.684 1.00 79.88 72 VAL A C 1
ATOM 526 O O . VAL A 1 72 ? 8.386 -1.911 -15.924 1.00 79.88 72 VAL A O 1
ATOM 529 N N . VAL A 1 73 ? 10.203 -3.193 -15.490 1.00 73.75 73 VAL A N 1
ATOM 530 C CA . VAL A 1 73 ? 11.217 -2.166 -15.747 1.00 73.75 73 VAL A CA 1
ATOM 531 C C . VAL A 1 73 ? 11.429 -2.029 -17.243 1.00 73.75 73 VAL A C 1
ATOM 533 O O . VAL A 1 73 ? 11.622 -3.080 -17.894 1.00 73.75 73 VAL A O 1
#

InterPro domains:
  IPR014729 Rossmann-like alpha/beta/alpha sandwich fold [G3DSA:3.40.50.620] (34-72)

=== Feature glossary ===
The record interleaves many kinds of information about one protein. Here is each kind framed as the question it answers.

Q: What does the local fold look like, residue by residue?
A: The Foldseek 3Di string encodes local tertiary geometry as a 20-letter alphabet — one character per residue — derived from the relative positions of nearby Cα atoms. Unlike the amino-acid sequence, 3Di is a direct function of the 3D structure, so two proteins with the same fold have similar 3Di strings even at low sequence identity.

Q: Which residues are in helices, strands, or loops?
A: The SS8 string is DSSP's per-residue secondary-structure call. α-helix (H) means an i→i+4 H-bond ladder; β-strand (E) means the residue participates in a β-sheet; 3₁₀ (G) and π (I) are tighter and wider helices; T/S are turns/bends; '-' is loop.

Q: How big and how compact is the whole molecule?
A: Radius of gyration (Rg) is the root-mean-square distance of Cα atoms from their centroid — a single number for overall size and compactness. A globular domain of N residues has Rg ≈ 2.2·N^0.38 Å; an extended or disordered chain has a much larger Rg. The Cα contact count is the number of residue pairs whose Cα atoms are within 8 Å and are more than four positions apart in sequence — a standard proxy for tertiary packing density. The bounding box is the smallest axis-aligned box enclosing all Cα atoms.

Q: Where is each backbone atom in 3D?
A: Structure coordinates are given as an mmCIF _atom_site loop: one row per atom with element, residue name, chain id, sequence number, and x/y/z position in Å. Only the four main-chain atoms per residue are included here; side chains are omitted to keep the record compact.

Q: What is the amino-acid chain?
A: Primary structure: the covalent order of the twenty standard amino acids along the backbone. Two proteins with the same sequence will (almost always) fold to the same structure; two with 30% identity often share a fold but not the details.

Q: What if only a Cα trace is available?
A: Three-state secondary structure (P-SEA) collapses the eight DSSP classes into helix (a), strand (b), and coil (c). P-SEA assigns these from Cα geometry alone — distances and angles — without requiring backbone oxygens, so it works on any Cα trace.

Q: What family and function is it annotated with?
A: Database cross-references. InterPro integrates a dozen domain/family signature databases into unified entries with residue-range hits. GO terms attach function/process/location labels with evidence codes. CATH codes position the fold in a four-level structural taxonomy. Organism is the NCBI-taxonomy species name.

Q: How confident is the AlphaFold model at each residue?
A: pLDDT is the predicted lDDT-Cα score: AlphaFold's confidence that the local environment of each residue (all inter-atomic distances within 15 Å) is correctly placed. It is a per-residue number between 0 and 100, with higher meaning more reliable.

Q: How mobile is each atom in the crystal?
A: B-factor (Debye–Waller factor) reflects atomic displacement in the crystal lattice. It is an experimental observable (units Å²), not a prediction; low values mean the atom is pinned down, high values mean it moves or is heterogeneous across the crystal.

Q: Which residues are buried vs exposed?
A: SASA measures how much of the protein is reachable by solvent. It is computed by rolling a water-sized probe over the atomic surface and summing the exposed area (Å²). Per-residue SASA distinguishes core (buried, low SASA) from surface (exposed, high SASA) residues; total SASA is a whole-molecule size measure.

Q: What do the diagnostic plots show?
A: Plot images: a contact map (which residues are close in 3D, as an N×N binary image), a Ramachandran scatter (backbone torsion angles, revealing secondary-structure composition at a glance), and — for AlphaFold structures — a PAE heatmap (pairwise prediction confidence).

Q: What known structures does this most resemble?
A: The Foldseek neighbor list gives the closest experimentally determined structures in the PDB, ranked by structural alignment. TM-score near 1 means near-identical fold; near 0.3 means only roug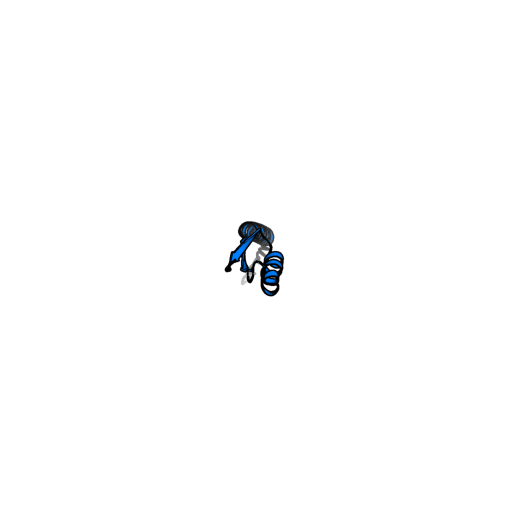h topology match. This is how one finds what a novel AlphaFold prediction most resembles in the solved-structure universe.

Q: Are the domains correctly placed relative to each ot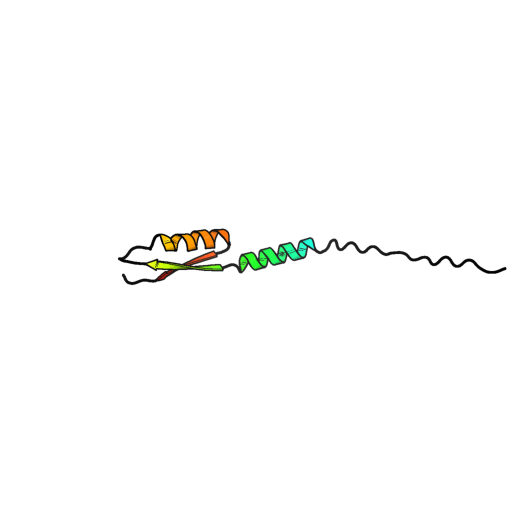her?
A: Predicted aligned error is AlphaFold's pairwise confidence. Unlike pLDDT (per-residue), PAE is per-residue-pair and captures whether two parts of the structure are correctly placed relative to each other. Units are ångströms of expected positional error.

Q: What do the rendered images show?
A: Structure images are PyMOL renders from six orthogonal camera directions. Cartoon representation draws helices as coils and strands as arrows; sticks shows the backbone as bonds; surface shows the solvent-excluded envelope. Rainbow coloring maps sequence position to hue (blue→red, N→C); chain coloring assigns a distinct color per polypeptide.

Q: What are the backbone torsion angles?
A: φ (phi) and ψ (psi) are the two rotatable backbone dihedrals per residue: φ is the C(i-1)–N–Cα–C torsion, ψ is the N–Cα–C–N(i+1) torsion, both in degrees on (−180°, 180°]. α-helical residues cluster near (−60°, −45°); β-strand residues near (−120°, +130°). A Ramachandran plot is simply a scatter of (φ, ψ) for every residue.